Protein AF-A0A955BN21-F1 (afdb_monomer)

pLDDT: mean 80.16, std 13.18, range [35.78, 93.56]

Solvent-accessible surface area (backbone atoms only — not comparable to full-atom values): 10073 Å² total; per-residue (Å²): 137,78,74,68,71,76,64,75,80,56,80,83,72,61,61,68,62,52,53,51,52,51,49,52,52,44,49,76,68,42,45,43,62,54,38,40,51,49,19,71,74,68,66,42,70,67,40,46,54,54,28,58,29,48,37,80,56,94,78,92,66,85,32,66,46,65,48,51,60,61,51,51,54,49,53,52,51,54,50,49,56,56,55,47,53,61,37,54,77,70,65,54,54,70,68,63,51,50,53,51,53,52,52,52,51,52,51,52,51,50,53,52,50,50,53,52,49,51,59,58,52,51,76,76,46,72,58,70,62,54,49,60,67,73,61,78,76,81,84,76,87,64,58,66,66,57,52,52,51,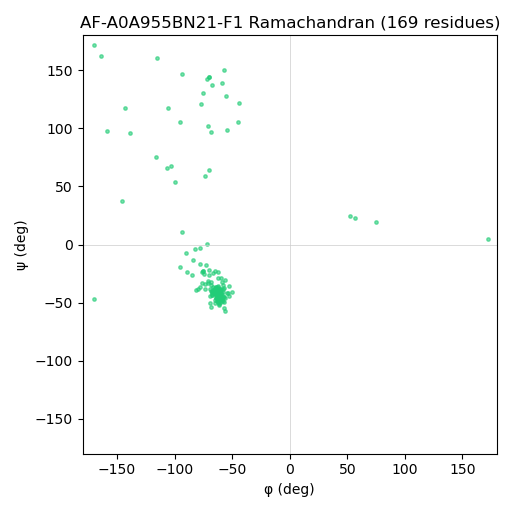49,52,43,49,48,55,50,49,50,50,49,49,36,55,75,67,54,66,77,70,89,120

Radius of gyration: 21.93 Å; Cα contacts (8 Å, |Δi|>4): 60; chains: 1; bounding box: 46×43×57 Å

Sequence (171 aa):
MDDRFYRLNRAERLVSLDALRGFDMFLIAGAENMVRLSAEYTNWAVLKHVEAELHHAEWDGFTFFDLIFPLFMFLAGVSFAFSLNKRLERGDSLTALHGHVVQRGLLLVLLGMISVFIYIAQQFIAFRDITHLLLHDEQMKLHPLFIELMMFAMKWLLLYYLYCKKIFFRV

Secondary structure (DSSP, 8-state):
--TTGGGTT-----HHHHHHHHHHHHIIIIIHHHHHHHHHHH--HHHHHHHHHHSPPSSS---GGGGHHHHHHHHHHHHHHHHHHHHHTTT--HHHHHHHHHHHHHHHHHHHHHHHHHHHHHTTS-HHHHHHHH--S------HHHHHHHHHHHHHHHHHHHHHTT-S---

Structure (mmCIF, N/CA/C/O backbone):
data_AF-A0A955BN21-F1
#
_entry.id   AF-A0A955BN21-F1
#
loop_
_atom_site.group_PDB
_atom_site.id
_atom_site.type_symbol
_atom_site.label_atom_id
_atom_site.label_alt_id
_atom_site.label_comp_id
_atom_site.label_asym_id
_atom_site.label_entity_id
_atom_site.label_seq_id
_atom_site.pdbx_PDB_ins_code
_atom_site.Cartn_x
_atom_site.Cartn_y
_atom_site.Cartn_z
_atom_site.occupancy
_atom_site.B_iso_or_equiv
_atom_site.auth_seq_id
_atom_site.auth_comp_id
_atom_site.auth_asym_id
_atom_site.auth_atom_id
_atom_site.pdbx_PDB_model_num
ATOM 1 N N . MET A 1 1 ? 16.656 -8.004 37.437 1.00 44.06 1 MET A N 1
ATOM 2 C CA . MET A 1 1 ? 16.048 -7.072 36.464 1.00 44.06 1 MET A CA 1
ATOM 3 C C . MET A 1 1 ? 14.836 -7.782 35.890 1.00 44.06 1 MET A C 1
ATOM 5 O O . MET A 1 1 ? 15.000 -8.877 35.380 1.00 44.06 1 MET A O 1
ATOM 9 N N . ASP A 1 2 ? 13.635 -7.268 36.163 1.00 42.06 2 ASP A N 1
ATOM 10 C CA . ASP A 1 2 ? 12.354 -7.967 35.972 1.00 42.06 2 ASP A CA 1
ATOM 11 C C . ASP A 1 2 ? 11.731 -7.613 34.608 1.00 42.06 2 ASP A C 1
ATOM 13 O O . ASP A 1 2 ? 11.188 -6.524 34.419 1.00 42.06 2 ASP A O 1
ATOM 17 N N . ASP A 1 3 ? 11.800 -8.553 33.661 1.00 53.22 3 ASP A N 1
ATOM 18 C CA . ASP A 1 3 ? 11.264 -8.443 32.294 1.00 53.22 3 ASP A CA 1
ATOM 19 C C . ASP A 1 3 ? 9.725 -8.489 32.224 1.00 53.22 3 ASP A C 1
ATOM 21 O O . ASP A 1 3 ? 9.131 -8.423 31.141 1.00 53.22 3 ASP A O 1
ATOM 25 N N . ARG A 1 4 ? 9.030 -8.618 33.362 1.00 47.62 4 ARG A N 1
ATOM 26 C CA . ARG A 1 4 ? 7.559 -8.666 33.396 1.00 47.62 4 ARG A CA 1
ATOM 27 C C . ARG A 1 4 ? 6.914 -7.298 33.187 1.00 47.62 4 ARG A C 1
ATOM 29 O O . ARG A 1 4 ? 5.796 -7.242 32.681 1.00 47.62 4 ARG A O 1
ATOM 36 N N . PHE A 1 5 ? 7.623 -6.201 33.459 1.00 44.84 5 PHE A N 1
ATOM 37 C CA . PHE A 1 5 ? 7.088 -4.848 33.254 1.00 44.84 5 PHE A CA 1
ATOM 38 C C . PHE A 1 5 ? 7.020 -4.421 31.777 1.00 44.84 5 PHE A C 1
ATOM 40 O O . PHE A 1 5 ? 6.148 -3.633 31.416 1.00 44.84 5 PHE A O 1
ATOM 47 N N . TYR A 1 6 ? 7.847 -4.988 30.888 1.00 48.12 6 TYR A N 1
ATOM 48 C CA . TYR A 1 6 ? 7.768 -4.700 29.445 1.00 48.12 6 TYR A CA 1
ATOM 49 C C . TYR A 1 6 ? 6.626 -5.439 28.729 1.00 48.12 6 TYR A C 1
ATOM 51 O O . TYR A 1 6 ? 6.229 -5.038 27.633 1.00 48.12 6 TYR A O 1
ATOM 59 N N . ARG A 1 7 ? 6.061 -6.491 29.340 1.00 44.69 7 ARG A N 1
ATOM 60 C CA . ARG A 1 7 ? 4.964 -7.281 28.755 1.00 44.69 7 ARG A CA 1
ATOM 61 C C . ARG A 1 7 ? 3.568 -6.690 28.979 1.00 44.69 7 ARG A C 1
ATOM 63 O O . ARG A 1 7 ? 2.640 -7.089 28.287 1.00 44.69 7 ARG A O 1
ATOM 70 N N . LEU A 1 8 ? 3.404 -5.717 29.877 1.00 44.06 8 LEU A N 1
ATOM 71 C CA . LEU A 1 8 ? 2.079 -5.247 30.310 1.00 44.06 8 LEU A CA 1
ATOM 72 C C . LEU A 1 8 ? 1.509 -4.043 29.538 1.00 44.06 8 LEU A C 1
ATOM 74 O O . LEU A 1 8 ? 0.493 -3.496 29.949 1.00 44.06 8 LEU A O 1
ATOM 78 N N . ASN A 1 9 ? 2.100 -3.615 28.414 1.00 47.69 9 ASN A N 1
ATOM 79 C CA . ASN A 1 9 ? 1.560 -2.462 27.671 1.00 47.69 9 ASN A CA 1
ATOM 80 C C . ASN A 1 9 ? 1.706 -2.523 26.143 1.00 47.69 9 ASN A C 1
ATOM 82 O O . ASN A 1 9 ? 1.915 -1.520 25.460 1.00 47.69 9 ASN A O 1
ATOM 86 N N . ARG A 1 10 ? 1.556 -3.717 25.572 1.00 49.78 10 ARG A N 1
ATOM 87 C CA . ARG A 1 10 ? 1.331 -3.881 24.137 1.00 49.78 10 ARG A CA 1
ATOM 88 C C . ARG A 1 10 ? 0.287 -4.964 23.985 1.00 49.78 10 ARG A C 1
ATOM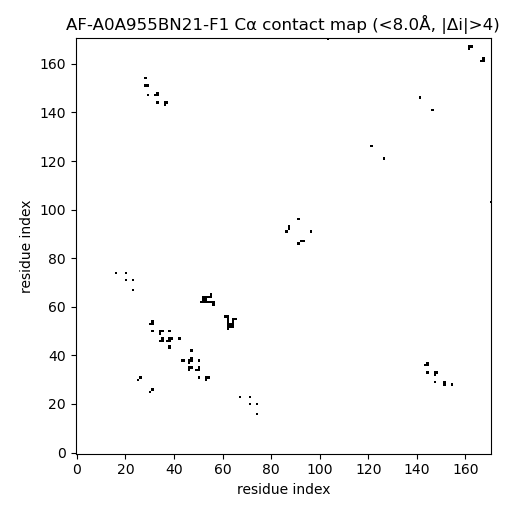 90 O O . ARG A 1 10 ? 0.622 -6.136 24.023 1.00 49.78 10 ARG A O 1
ATOM 97 N N . ALA A 1 11 ? -0.976 -4.576 23.845 1.00 57.00 11 ALA A N 1
ATOM 98 C CA . ALA A 1 11 ? -1.951 -5.489 23.266 1.00 57.00 11 ALA A CA 1
ATOM 99 C C . ALA A 1 11 ? -1.306 -6.142 22.042 1.00 57.00 11 ALA A C 1
ATOM 101 O O . ALA A 1 11 ? -0.801 -5.398 21.196 1.00 57.00 11 ALA A O 1
ATOM 102 N N . GLU A 1 12 ? -1.229 -7.470 22.038 1.00 66.25 12 GLU A N 1
ATOM 103 C CA . GLU A 1 12 ? -0.428 -8.250 21.098 1.00 66.25 12 GLU A CA 1
ATOM 104 C C . GLU A 1 12 ? -0.623 -7.724 19.678 1.00 66.25 12 GLU A C 1
ATOM 106 O O . GLU A 1 12 ? -1.684 -7.835 19.065 1.00 66.25 12 GLU A O 1
ATOM 111 N N . ARG A 1 13 ? 0.398 -7.017 19.194 1.00 68.25 13 ARG A N 1
ATOM 112 C CA . ARG A 1 13 ? 0.407 -6.454 17.854 1.00 68.25 13 ARG A CA 1
ATOM 113 C C . ARG A 1 13 ? 0.697 -7.622 16.921 1.00 68.25 13 ARG A C 1
ATOM 115 O O . ARG A 1 13 ? 1.726 -8.272 17.080 1.00 68.25 13 ARG A O 1
ATOM 122 N N . LEU A 1 14 ? -0.210 -7.897 15.987 1.00 79.50 14 LEU A N 1
ATOM 123 C CA . LEU A 1 14 ? -0.085 -9.015 15.054 1.00 79.50 14 LEU A CA 1
ATOM 124 C C . LEU A 1 14 ? 1.067 -8.750 14.077 1.00 79.50 14 LEU A C 1
ATOM 126 O O . LEU A 1 14 ? 0.909 -8.053 13.079 1.00 79.50 14 LEU A O 1
ATOM 130 N N . VAL A 1 15 ? 2.241 -9.302 14.384 1.00 83.06 15 VAL A N 1
ATOM 131 C CA . VAL A 1 15 ? 3.469 -9.087 13.601 1.00 83.06 15 VAL A CA 1
ATOM 132 C C . VAL A 1 15 ? 3.318 -9.604 12.168 1.00 83.06 15 VAL A C 1
ATOM 134 O O . VAL A 1 15 ? 3.791 -8.957 11.240 1.00 83.06 15 VAL A O 1
ATOM 137 N N . SER A 1 16 ? 2.609 -10.719 11.972 1.00 86.44 16 SER A N 1
ATOM 138 C CA . SER A 1 16 ? 2.320 -11.279 10.645 1.00 86.44 16 SER A CA 1
ATOM 139 C C . SER A 1 16 ? 1.513 -10.321 9.766 1.00 86.44 16 SER A C 1
ATOM 141 O O . SER A 1 16 ? 1.826 -10.144 8.593 1.00 86.44 16 SER A O 1
ATOM 143 N N . LEU A 1 17 ? 0.513 -9.658 10.348 1.00 86.81 17 LEU A N 1
ATOM 144 C CA . LEU A 1 17 ? -0.337 -8.687 9.663 1.00 86.81 17 LEU A CA 1
ATOM 145 C C . LEU A 1 17 ? 0.454 -7.447 9.230 1.00 86.81 17 LEU A C 1
ATOM 147 O O . LEU A 1 17 ? 0.245 -6.920 8.140 1.00 86.81 17 LEU A O 1
ATOM 151 N N . ASP A 1 18 ? 1.381 -6.989 10.067 1.00 86.06 18 ASP A N 1
ATOM 152 C CA . ASP A 1 18 ? 2.240 -5.858 9.726 1.00 86.06 18 ASP A CA 1
ATOM 153 C C . ASP A 1 18 ? 3.309 -6.218 8.693 1.00 86.06 18 ASP A C 1
ATOM 155 O O . ASP A 1 18 ? 3.589 -5.408 7.810 1.00 86.06 18 ASP A O 1
ATOM 159 N N . ALA A 1 19 ? 3.882 -7.423 8.774 1.00 88.69 19 ALA A N 1
ATOM 160 C CA . ALA A 1 19 ? 4.828 -7.920 7.781 1.00 88.69 19 ALA A CA 1
ATOM 161 C C . ALA A 1 19 ? 4.176 -8.008 6.395 1.00 88.69 19 ALA A C 1
ATOM 163 O O . ALA A 1 19 ? 4.764 -7.554 5.416 1.00 88.69 19 ALA A O 1
ATOM 164 N N . LEU A 1 20 ? 2.939 -8.511 6.326 1.00 90.06 20 LEU A N 1
ATOM 165 C CA . LEU A 1 20 ? 2.211 -8.640 5.067 1.00 90.06 20 LEU A CA 1
ATOM 166 C C . LEU A 1 20 ? 1.842 -7.275 4.463 1.00 90.06 20 LEU A C 1
ATOM 168 O O . LEU A 1 20 ? 2.043 -7.053 3.279 1.00 90.06 20 LEU A O 1
ATOM 172 N N . ARG A 1 21 ? 1.429 -6.303 5.283 1.00 88.06 21 ARG A N 1
ATOM 173 C CA . ARG A 1 21 ? 1.228 -4.915 4.819 1.00 88.06 21 ARG A CA 1
ATOM 174 C C . ARG A 1 21 ? 2.508 -4.261 4.311 1.00 88.06 21 ARG A C 1
ATOM 176 O O . ARG A 1 21 ? 2.473 -3.493 3.355 1.00 88.06 21 ARG A O 1
ATOM 183 N N . GLY A 1 22 ? 3.627 -4.513 4.989 1.00 88.00 22 GLY A N 1
ATOM 184 C CA . GLY A 1 22 ? 4.936 -4.027 4.561 1.00 88.00 22 GLY A CA 1
ATOM 185 C C . GLY A 1 22 ? 5.352 -4.630 3.221 1.00 88.00 22 GLY A C 1
ATOM 186 O O . GLY A 1 22 ? 5.919 -3.928 2.388 1.00 88.00 22 GLY A O 1
ATOM 187 N N . PHE A 1 23 ? 5.017 -5.901 3.001 1.00 90.94 23 PHE A N 1
ATOM 188 C CA . PHE A 1 23 ? 5.200 -6.574 1.723 1.00 90.94 23 PHE A CA 1
ATOM 189 C C . PHE A 1 23 ? 4.342 -5.943 0.615 1.00 90.94 23 PHE A C 1
ATOM 191 O O . PHE A 1 23 ? 4.890 -5.590 -0.425 1.00 90.94 23 PHE A O 1
ATOM 198 N N . ASP A 1 24 ? 3.057 -5.668 0.860 1.00 89.69 24 ASP A N 1
ATOM 199 C CA . ASP A 1 24 ? 2.195 -4.969 -0.110 1.00 89.69 24 ASP A CA 1
ATOM 200 C C . ASP A 1 24 ? 2.738 -3.575 -0.456 1.00 89.69 24 ASP A C 1
ATOM 202 O O . ASP A 1 24 ? 2.827 -3.193 -1.623 1.00 89.69 24 ASP A O 1
ATOM 206 N N . MET A 1 25 ? 3.168 -2.813 0.558 1.00 88.50 25 MET A N 1
ATOM 207 C CA . MET A 1 25 ? 3.798 -1.508 0.345 1.00 88.50 25 MET A CA 1
ATOM 208 C C . MET A 1 25 ? 5.081 -1.614 -0.481 1.00 88.50 25 MET A C 1
ATOM 210 O O . MET A 1 25 ? 5.329 -0.748 -1.314 1.00 88.50 25 MET A O 1
ATOM 214 N N . PHE A 1 26 ? 5.893 -2.652 -0.272 1.00 90.25 26 PHE A N 1
ATOM 215 C CA . PHE A 1 26 ? 7.085 -2.904 -1.079 1.00 90.25 26 PHE A CA 1
ATOM 216 C C . PHE A 1 26 ? 6.732 -3.170 -2.547 1.00 90.25 26 PHE A C 1
ATOM 218 O O . PHE A 1 26 ? 7.328 -2.545 -3.430 1.00 90.25 26 PHE A O 1
ATOM 225 N N . LEU A 1 27 ? 5.747 -4.041 -2.794 1.00 89.25 27 LEU A N 1
ATOM 226 C CA . LEU A 1 27 ? 5.305 -4.388 -4.143 1.00 89.25 27 LEU A CA 1
ATOM 227 C C . LEU A 1 27 ? 4.861 -3.146 -4.926 1.00 89.25 27 LEU A C 1
ATOM 229 O O . LEU A 1 27 ? 5.369 -2.897 -6.017 1.00 89.25 27 LEU A O 1
ATOM 233 N N . ILE A 1 28 ? 4.010 -2.314 -4.317 1.00 87.19 28 ILE A N 1
ATOM 234 C CA . ILE A 1 28 ? 3.458 -1.104 -4.949 1.00 87.19 28 ILE A CA 1
ATOM 235 C C . ILE A 1 28 ? 4.503 0.022 -5.063 1.00 87.19 28 ILE A C 1
ATOM 237 O O . ILE A 1 28 ? 4.477 0.812 -6.005 1.00 87.19 28 ILE A O 1
ATOM 241 N N . ALA A 1 29 ? 5.426 0.156 -4.103 1.00 86.94 29 ALA A N 1
ATOM 242 C CA . ALA A 1 29 ? 6.339 1.303 -4.064 1.00 86.94 29 ALA A CA 1
ATOM 243 C C . ALA A 1 29 ? 7.475 1.248 -5.100 1.00 86.94 29 ALA A C 1
ATOM 245 O O . ALA A 1 29 ? 8.035 2.310 -5.418 1.00 86.94 29 ALA A O 1
ATOM 246 N N . GLY A 1 30 ? 7.836 0.057 -5.592 1.00 84.50 30 GLY A N 1
ATOM 247 C CA . GLY A 1 30 ? 8.899 -0.071 -6.593 1.00 84.50 30 GLY A CA 1
ATOM 248 C C . GLY A 1 30 ? 9.369 -1.478 -6.969 1.00 84.50 30 GLY A C 1
ATOM 249 O O . GLY A 1 30 ? 10.326 -1.571 -7.736 1.00 84.50 30 GLY A O 1
ATOM 250 N N . ALA A 1 31 ? 8.756 -2.561 -6.472 1.00 87.56 31 ALA A N 1
ATOM 251 C CA . ALA A 1 31 ? 9.208 -3.914 -6.814 1.00 87.56 31 ALA A CA 1
ATOM 252 C C . ALA A 1 31 ? 9.117 -4.206 -8.323 1.00 87.56 31 ALA A C 1
ATOM 254 O O . ALA A 1 31 ? 10.052 -4.772 -8.883 1.00 87.56 31 ALA A O 1
ATOM 255 N N . GLU A 1 32 ? 8.042 -3.761 -8.980 1.00 88.25 32 GLU A N 1
ATOM 256 C CA . GLU A 1 32 ? 7.848 -3.890 -10.431 1.00 88.25 32 GLU A CA 1
ATOM 257 C C . GLU A 1 32 ? 9.015 -3.264 -11.214 1.00 88.25 32 GLU A C 1
ATOM 259 O O . GLU A 1 32 ? 9.719 -3.961 -11.944 1.00 88.25 32 GLU A O 1
ATOM 264 N N . ASN A 1 33 ? 9.300 -1.976 -10.990 1.00 86.50 33 ASN A N 1
ATOM 265 C CA . ASN A 1 33 ? 10.388 -1.263 -11.670 1.00 86.50 33 ASN A CA 1
ATOM 266 C C . ASN A 1 33 ? 11.761 -1.902 -11.419 1.00 86.50 33 ASN A C 1
ATOM 268 O O . ASN A 1 33 ? 12.576 -2.009 -12.337 1.00 86.50 33 ASN A O 1
ATOM 272 N N . MET A 1 34 ? 12.030 -2.337 -10.183 1.00 87.94 34 MET A N 1
ATOM 273 C CA . MET A 1 34 ? 13.291 -2.998 -9.840 1.00 87.94 34 MET A CA 1
ATOM 274 C C . MET A 1 34 ? 13.465 -4.313 -10.600 1.00 87.94 34 MET A C 1
ATOM 276 O O . MET A 1 34 ? 14.553 -4.575 -11.122 1.00 87.94 34 MET A O 1
ATOM 280 N N . VAL A 1 35 ? 12.416 -5.136 -10.674 1.00 89.12 35 VAL A N 1
ATOM 281 C CA . VAL A 1 35 ? 12.455 -6.413 -11.396 1.00 89.12 35 VAL A CA 1
ATOM 282 C C . VAL A 1 35 ? 12.549 -6.182 -12.898 1.00 89.12 35 VAL A C 1
ATOM 284 O O . VAL A 1 35 ? 13.406 -6.796 -13.531 1.00 89.12 35 VAL A O 1
ATOM 287 N N . ARG A 1 36 ? 11.765 -5.253 -13.453 1.00 88.50 36 ARG A N 1
ATOM 288 C CA . ARG A 1 36 ? 11.785 -4.917 -14.880 1.00 88.50 36 ARG A CA 1
ATOM 289 C C . ARG A 1 36 ? 13.164 -4.491 -15.355 1.00 88.50 36 ARG A C 1
ATOM 291 O O . ARG A 1 36 ? 13.730 -5.116 -16.247 1.00 88.50 36 ARG A O 1
ATOM 298 N N . LEU A 1 37 ? 13.757 -3.496 -14.699 1.00 87.56 37 LEU A N 1
ATOM 299 C CA . LEU A 1 37 ? 15.104 -3.055 -15.050 1.00 87.56 37 LEU A CA 1
ATOM 300 C C . LEU A 1 37 ? 16.120 -4.195 -14.874 1.00 87.56 37 LEU A C 1
ATOM 302 O O . LEU A 1 37 ? 16.985 -4.395 -15.721 1.00 87.56 37 LEU A O 1
ATOM 306 N N . SER A 1 38 ? 16.004 -5.005 -13.818 1.00 86.81 38 SER A N 1
ATOM 307 C CA . SER A 1 38 ? 16.909 -6.146 -13.613 1.00 86.81 38 SER A CA 1
ATOM 308 C C . SER A 1 38 ? 16.785 -7.195 -14.726 1.00 86.81 38 SER A C 1
ATOM 310 O O . SER A 1 38 ? 17.801 -7.742 -15.164 1.00 86.81 38 SER A O 1
ATOM 312 N N . ALA A 1 39 ? 15.569 -7.462 -15.210 1.00 87.94 39 ALA A N 1
ATOM 313 C CA . ALA A 1 39 ? 15.296 -8.370 -16.321 1.00 87.94 39 ALA A CA 1
ATOM 314 C C . ALA A 1 39 ? 15.858 -7.837 -17.650 1.00 87.94 39 ALA A C 1
ATOM 316 O O . ALA A 1 39 ? 16.460 -8.607 -18.403 1.00 87.94 39 ALA A O 1
ATOM 317 N N . GLU A 1 40 ? 15.729 -6.529 -17.900 1.00 86.75 40 GLU A N 1
ATOM 318 C CA . GLU A 1 40 ? 16.290 -5.844 -19.072 1.00 86.75 40 GLU A CA 1
ATOM 319 C C . GLU A 1 40 ? 17.829 -5.961 -19.120 1.00 86.75 40 GLU A C 1
ATOM 321 O O . GLU A 1 40 ? 18.388 -6.278 -20.170 1.00 86.75 40 GLU A O 1
ATOM 326 N N . TYR A 1 41 ? 18.524 -5.779 -17.987 1.00 86.12 41 TYR A N 1
ATOM 327 C CA . TYR A 1 41 ? 19.996 -5.809 -17.940 1.00 86.12 41 TYR A CA 1
ATOM 328 C C . TYR A 1 41 ? 20.611 -7.213 -17.917 1.00 86.12 41 TYR A C 1
ATOM 330 O O . TYR A 1 41 ? 21.666 -7.436 -18.510 1.00 86.12 41 TYR A O 1
ATOM 338 N N . THR A 1 42 ? 19.998 -8.162 -17.207 1.00 88.31 42 THR A N 1
ATOM 339 C CA . THR A 1 42 ? 20.556 -9.522 -17.049 1.00 88.31 42 THR A CA 1
ATOM 340 C C . THR A 1 42 ? 20.115 -10.478 -18.151 1.00 88.31 42 THR A C 1
ATOM 342 O O . THR A 1 42 ? 20.790 -11.475 -18.408 1.00 88.31 42 THR A O 1
ATOM 345 N N . ASN A 1 43 ? 18.980 -10.191 -18.798 1.00 85.81 43 ASN A N 1
ATOM 346 C CA . ASN A 1 43 ? 18.346 -11.034 -19.807 1.00 85.81 43 ASN A CA 1
ATOM 347 C C . ASN A 1 43 ? 18.027 -12.467 -19.317 1.00 85.81 43 ASN A C 1
ATOM 349 O O . ASN A 1 43 ? 17.904 -13.395 -20.118 1.00 85.81 43 ASN A O 1
ATOM 353 N N . TRP A 1 44 ? 17.894 -12.671 -18.001 1.00 91.12 44 TRP A N 1
ATOM 354 C CA . TRP A 1 44 ? 17.587 -13.979 -17.418 1.00 91.12 44 TRP A CA 1
ATOM 355 C C . TRP A 1 44 ? 16.117 -14.349 -17.618 1.00 91.12 44 TRP A C 1
ATOM 357 O O . TRP A 1 44 ? 15.222 -13.583 -17.267 1.00 91.12 44 TRP A O 1
ATOM 367 N N . ALA A 1 45 ? 15.863 -15.567 -18.108 1.00 89.12 45 ALA A N 1
ATOM 368 C CA . ALA A 1 45 ? 14.508 -16.063 -18.367 1.00 89.12 45 ALA A CA 1
ATOM 369 C C . ALA A 1 45 ? 13.609 -16.023 -17.119 1.00 89.12 45 ALA A C 1
ATOM 371 O O . ALA A 1 45 ? 12.440 -15.665 -17.211 1.00 89.12 45 ALA A O 1
ATOM 372 N N . VAL A 1 46 ? 14.174 -16.323 -15.945 1.00 89.62 46 VAL A N 1
ATOM 373 C CA . VAL A 1 46 ? 13.447 -16.268 -14.669 1.00 89.62 46 VAL A CA 1
ATOM 374 C C . VAL A 1 46 ? 12.987 -14.844 -14.354 1.00 89.62 46 VAL A C 1
ATOM 376 O O . VAL A 1 46 ? 11.832 -14.647 -14.002 1.00 89.62 46 VAL A O 1
ATOM 379 N N . LEU A 1 47 ? 13.856 -13.841 -14.517 1.00 88.31 47 LEU A N 1
ATOM 380 C CA . LEU A 1 47 ? 13.510 -12.451 -14.205 1.00 88.31 47 LEU A CA 1
ATOM 381 C C . LEU A 1 47 ? 12.465 -11.884 -15.165 1.00 88.31 47 LEU A C 1
ATOM 383 O O . LEU A 1 47 ? 11.596 -11.147 -14.723 1.00 88.31 47 LEU A O 1
ATOM 387 N N . LYS A 1 48 ? 12.498 -12.283 -16.440 1.00 87.38 48 LYS A N 1
ATOM 388 C CA . LYS A 1 48 ? 11.447 -11.929 -17.405 1.00 87.38 48 LYS A CA 1
ATOM 389 C C . LYS A 1 48 ? 10.094 -12.545 -17.058 1.00 87.38 48 LYS A C 1
ATOM 391 O O . LYS A 1 48 ? 9.067 -11.909 -17.235 1.00 87.38 48 LYS A O 1
ATOM 396 N N . HIS A 1 49 ? 10.082 -13.778 -16.551 1.00 87.75 49 HIS A N 1
ATOM 397 C CA . HIS A 1 49 ? 8.836 -14.393 -16.102 1.00 87.75 49 HIS A CA 1
ATOM 398 C C . HIS A 1 49 ? 8.275 -13.684 -14.862 1.00 87.75 49 HIS A C 1
ATOM 400 O O . HIS A 1 49 ? 7.090 -13.385 -14.817 1.00 87.75 49 HIS A O 1
ATOM 406 N N . VAL A 1 50 ? 9.129 -13.353 -13.888 1.00 88.31 50 VAL A N 1
ATOM 407 C CA . VAL A 1 50 ? 8.710 -12.608 -12.688 1.00 88.31 50 VAL A CA 1
ATOM 408 C C . VAL A 1 50 ? 8.252 -11.188 -13.036 1.00 88.31 50 VAL A C 1
ATOM 410 O O . VAL A 1 50 ? 7.292 -10.705 -12.449 1.00 88.31 50 VAL A O 1
ATOM 413 N N . GLU A 1 51 ? 8.907 -10.521 -13.986 1.00 89.31 51 GLU A N 1
ATOM 414 C CA . GLU A 1 51 ? 8.462 -9.222 -14.497 1.00 89.31 51 GLU A CA 1
ATOM 415 C C . GLU A 1 51 ? 7.054 -9.304 -15.096 1.00 89.31 51 GLU A C 1
ATOM 417 O O . GLU A 1 51 ? 6.202 -8.499 -14.730 1.00 89.31 51 GLU A O 1
ATOM 422 N N . ALA A 1 52 ? 6.788 -10.297 -15.950 1.00 86.00 52 ALA A N 1
ATOM 423 C CA . ALA A 1 52 ? 5.473 -10.476 -16.563 1.00 86.00 52 ALA A CA 1
ATOM 424 C C . ALA A 1 52 ? 4.350 -10.645 -15.521 1.00 86.00 52 ALA A C 1
ATOM 426 O O . ALA A 1 52 ? 3.247 -10.148 -15.720 1.00 86.00 52 ALA A O 1
ATOM 427 N N . GLU A 1 53 ? 4.641 -11.293 -14.392 1.00 87.75 53 GLU A N 1
ATOM 428 C CA . GLU A 1 53 ? 3.699 -11.460 -13.277 1.00 87.75 53 GLU A CA 1
ATOM 429 C C . GLU A 1 53 ? 3.519 -10.190 -12.425 1.00 87.75 53 GLU A C 1
ATOM 431 O O . GLU A 1 53 ? 2.499 -10.029 -11.751 1.00 87.75 53 GLU A O 1
ATOM 436 N N . LEU A 1 54 ? 4.506 -9.288 -12.426 1.00 85.50 54 LEU A N 1
ATOM 437 C CA . LEU A 1 54 ? 4.464 -8.013 -11.704 1.00 85.50 54 LEU A CA 1
ATOM 438 C C . LEU A 1 54 ? 3.879 -6.864 -12.535 1.00 85.50 54 LEU A C 1
ATOM 440 O O . LEU A 1 54 ? 3.650 -5.790 -11.988 1.00 85.50 54 LEU A O 1
ATOM 444 N N . HIS A 1 55 ? 3.621 -7.080 -13.823 1.00 79.50 55 HIS A N 1
ATOM 445 C CA . HIS A 1 55 ? 2.941 -6.118 -14.680 1.00 79.50 55 HIS A CA 1
ATOM 446 C C . HIS A 1 55 ? 1.430 -6.398 -14.705 1.00 79.50 55 HIS A C 1
ATOM 448 O O . HIS A 1 55 ? 0.992 -7.547 -14.610 1.00 79.50 55 HIS A O 1
ATOM 454 N N . HIS A 1 56 ? 0.605 -5.354 -14.823 1.00 71.00 56 HIS A N 1
ATOM 455 C CA . HIS A 1 56 ? -0.850 -5.541 -14.903 1.00 71.00 56 HIS A CA 1
ATOM 456 C C . HIS A 1 56 ? -1.235 -6.142 -16.259 1.00 71.00 56 HIS A C 1
ATOM 458 O O . HIS A 1 56 ? -0.674 -5.762 -17.294 1.00 71.00 56 HIS A O 1
ATOM 464 N N . ALA A 1 57 ? -2.221 -7.042 -16.255 1.00 73.81 57 ALA A N 1
ATOM 465 C CA . ALA A 1 57 ? -2.873 -7.491 -17.480 1.00 73.81 57 ALA A CA 1
ATOM 466 C C . ALA A 1 57 ? -3.738 -6.365 -18.075 1.00 73.81 57 ALA A C 1
ATOM 468 O O . ALA A 1 57 ? -4.367 -5.599 -17.349 1.00 73.81 57 ALA A O 1
ATOM 469 N N . GLU A 1 58 ? -3.796 -6.267 -19.407 1.00 69.38 58 GLU A N 1
ATOM 470 C CA . GLU A 1 58 ? -4.497 -5.162 -20.078 1.00 69.38 58 GLU A CA 1
ATOM 471 C C . GLU A 1 58 ? -6.032 -5.238 -19.958 1.00 69.38 58 GLU A C 1
ATOM 473 O O . GLU A 1 58 ? -6.671 -4.188 -19.901 1.00 69.38 58 GLU A O 1
ATOM 478 N N . TRP A 1 59 ? -6.636 -6.440 -19.916 1.00 66.94 59 TRP A N 1
ATOM 479 C CA . TRP A 1 59 ? -8.094 -6.596 -19.736 1.00 66.94 59 TRP A CA 1
ATOM 480 C C . TRP A 1 59 ? -8.575 -8.039 -19.473 1.00 66.94 59 TRP A C 1
ATOM 482 O O . TRP A 1 59 ? -9.387 -8.257 -18.579 1.00 66.94 59 TRP A O 1
ATOM 492 N N . ASP A 1 60 ? -8.105 -9.020 -20.256 1.00 70.56 60 ASP A N 1
ATOM 493 C CA . ASP A 1 60 ? -8.536 -10.432 -20.186 1.00 70.56 60 ASP A CA 1
ATOM 494 C C . ASP A 1 60 ? -7.345 -11.312 -19.780 1.00 70.56 60 ASP A C 1
ATOM 496 O O . ASP A 1 60 ? -6.665 -11.932 -20.600 1.00 70.56 60 ASP A O 1
ATOM 500 N N . GLY A 1 61 ? -7.009 -11.247 -18.495 1.00 77.62 61 GLY A N 1
ATOM 501 C CA . GLY A 1 61 ? -5.839 -11.898 -17.924 1.00 77.62 61 GLY A CA 1
ATOM 502 C C . GLY A 1 61 ? -5.856 -11.847 -16.402 1.00 77.62 61 GLY A C 1
ATOM 503 O O . GLY A 1 61 ? 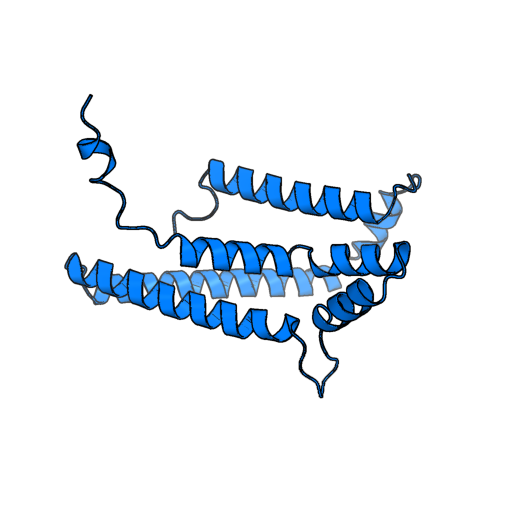-6.707 -11.201 -15.795 1.00 77.62 61 GLY A O 1
ATOM 504 N N . PHE A 1 62 ? -4.924 -12.570 -15.796 1.00 83.00 62 PHE A N 1
ATOM 505 C CA . PHE A 1 62 ? -4.720 -12.581 -14.355 1.00 83.00 62 PHE A CA 1
ATOM 506 C C . PHE A 1 62 ? -3.224 -12.683 -14.097 1.00 83.00 62 PHE A C 1
ATOM 508 O O . PHE A 1 62 ? -2.609 -13.673 -14.500 1.00 83.00 62 PHE A O 1
ATOM 515 N N . THR A 1 63 ? -2.651 -11.671 -13.453 1.00 88.25 63 THR A N 1
ATOM 516 C CA . THR A 1 63 ? -1.248 -11.682 -13.030 1.00 88.25 63 THR A CA 1
ATOM 517 C C . THR A 1 63 ? -1.148 -11.662 -11.515 1.00 88.25 63 THR A C 1
ATOM 519 O O . THR A 1 63 ? -2.088 -11.301 -10.800 1.00 88.25 63 THR A O 1
ATOM 522 N N . PHE A 1 64 ? 0.008 -12.061 -10.987 1.00 87.88 64 PHE A N 1
ATOM 523 C CA . PHE A 1 64 ? 0.262 -11.976 -9.550 1.00 87.88 64 PHE A CA 1
ATOM 524 C C . PHE A 1 64 ? 0.004 -10.570 -8.980 1.00 87.88 64 PHE A C 1
ATOM 526 O O . PHE A 1 64 ? -0.487 -10.447 -7.856 1.00 87.88 64 PHE A O 1
ATOM 533 N N . PHE A 1 65 ? 0.294 -9.509 -9.739 1.00 88.06 65 PHE A N 1
ATOM 534 C CA . PHE A 1 65 ? 0.097 -8.134 -9.279 1.00 88.06 65 PHE A CA 1
ATOM 535 C C . PHE A 1 65 ? -1.376 -7.795 -8.983 1.00 88.06 65 PHE A C 1
ATOM 537 O O . PHE A 1 65 ? -1.656 -7.030 -8.055 1.00 88.06 65 PHE A O 1
ATOM 544 N N . ASP A 1 66 ? -2.328 -8.437 -9.668 1.00 89.00 66 ASP A N 1
ATOM 545 C CA . ASP A 1 66 ? -3.766 -8.238 -9.444 1.00 89.00 66 ASP A CA 1
ATOM 546 C C . ASP A 1 66 ? -4.216 -8.697 -8.043 1.00 89.00 66 ASP A C 1
ATOM 548 O O . ASP A 1 66 ? -5.216 -8.210 -7.510 1.00 89.00 66 ASP A O 1
ATOM 552 N N . LEU A 1 67 ? -3.460 -9.597 -7.396 1.00 90.19 67 LEU A N 1
ATOM 553 C CA . LEU A 1 67 ? -3.750 -10.096 -6.045 1.00 90.19 67 LEU A CA 1
ATOM 554 C C . LEU A 1 67 ? -3.482 -9.076 -4.936 1.00 90.19 67 LEU A C 1
ATOM 556 O O . LEU A 1 67 ? -4.008 -9.239 -3.830 1.00 90.19 67 LEU A O 1
ATOM 560 N N . ILE A 1 68 ? -2.716 -8.018 -5.210 1.00 90.00 68 ILE A N 1
ATOM 561 C CA . ILE A 1 68 ? -2.381 -6.99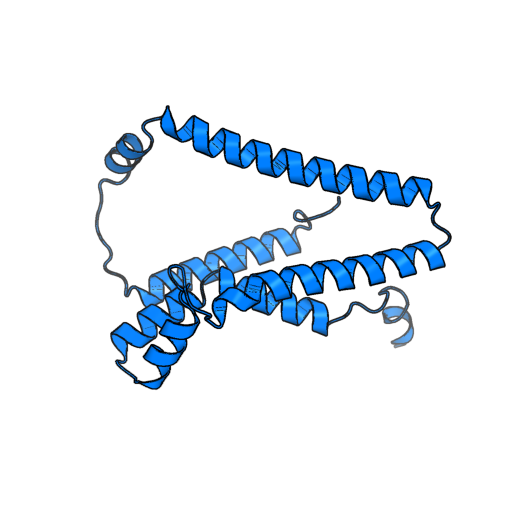5 -4.213 1.00 90.00 68 ILE A CA 1
ATOM 562 C C . ILE A 1 68 ? -3.652 -6.324 -3.682 1.00 90.00 68 ILE A C 1
ATOM 564 O O . ILE A 1 68 ? -3.796 -6.129 -2.475 1.00 90.00 68 ILE A O 1
ATOM 568 N N . PHE A 1 69 ? -4.611 -6.004 -4.555 1.00 89.19 69 PHE A N 1
ATOM 569 C CA . PHE A 1 69 ? -5.835 -5.325 -4.134 1.00 89.19 69 PHE A CA 1
ATOM 570 C C . PHE A 1 69 ? -6.762 -6.217 -3.278 1.00 89.19 69 PHE A C 1
ATOM 572 O O . PHE A 1 69 ? -7.131 -5.794 -2.175 1.00 89.19 69 PHE A O 1
ATOM 579 N N . PRO A 1 70 ? -7.108 -7.456 -3.689 1.00 91.62 70 PRO A N 1
ATOM 580 C CA . PRO A 1 70 ? -7.826 -8.403 -2.835 1.00 91.62 70 PRO A CA 1
ATOM 581 C C . PRO A 1 70 ? -7.132 -8.657 -1.492 1.00 91.62 70 PRO A C 1
ATOM 583 O O . PRO A 1 70 ? -7.799 -8.683 -0.454 1.00 91.62 70 PRO A O 1
ATOM 586 N N . LEU A 1 71 ? -5.802 -8.796 -1.493 1.00 91.56 71 LEU A N 1
ATOM 587 C CA . LEU A 1 71 ? -5.010 -8.985 -0.279 1.00 91.56 71 LEU A CA 1
ATOM 588 C C . LEU A 1 71 ? -5.126 -7.778 0.656 1.00 91.56 71 LEU A C 1
ATOM 590 O O . LEU A 1 71 ? -5.443 -7.935 1.836 1.00 91.56 71 LEU A O 1
ATOM 594 N N . PHE A 1 72 ? -4.966 -6.568 0.123 1.00 90.81 72 PHE A N 1
ATOM 595 C CA . PHE A 1 72 ? -5.104 -5.333 0.886 1.00 90.81 72 PHE A CA 1
ATOM 596 C C . PHE A 1 72 ? -6.495 -5.208 1.529 1.00 90.81 72 PHE A C 1
ATOM 598 O O . PHE A 1 72 ? -6.609 -4.911 2.724 1.00 90.81 72 PHE A O 1
ATOM 605 N N . MET A 1 73 ? -7.559 -5.492 0.769 1.00 90.88 73 MET A N 1
ATOM 606 C CA . MET A 1 73 ? -8.941 -5.470 1.267 1.00 90.88 73 MET A CA 1
ATOM 607 C C . MET A 1 73 ? -9.179 -6.518 2.359 1.00 90.88 73 MET A C 1
ATOM 609 O O . MET A 1 73 ? -9.807 -6.220 3.381 1.00 90.88 73 MET A O 1
ATOM 613 N N . PHE A 1 74 ? -8.627 -7.721 2.196 1.00 92.62 74 PHE A N 1
ATOM 614 C CA . PHE A 1 74 ? -8.675 -8.764 3.216 1.00 92.62 74 PHE A CA 1
ATOM 615 C C . PHE A 1 74 ? -7.977 -8.324 4.512 1.00 92.62 74 PHE A C 1
ATOM 617 O O . PHE A 1 74 ? -8.563 -8.399 5.597 1.00 92.62 74 PHE A O 1
ATOM 624 N N . LEU A 1 75 ? -6.756 -7.787 4.415 1.00 90.44 75 LEU A N 1
ATOM 625 C CA . LEU A 1 75 ? -5.996 -7.312 5.574 1.00 90.44 75 LEU A CA 1
ATOM 626 C C . LEU A 1 75 ? -6.698 -6.157 6.287 1.00 90.44 75 LEU A C 1
ATOM 628 O O . LEU A 1 75 ? -6.699 -6.105 7.523 1.00 90.44 75 LEU A O 1
ATOM 632 N N . ALA A 1 76 ? -7.309 -5.236 5.538 1.00 89.25 76 ALA A N 1
ATOM 633 C CA . ALA A 1 76 ? -8.119 -4.159 6.094 1.00 89.25 76 ALA A CA 1
ATOM 634 C C . ALA A 1 76 ? -9.311 -4.711 6.896 1.00 89.25 76 ALA A C 1
ATOM 636 O O . ALA A 1 76 ? -9.519 -4.295 8.040 1.00 89.25 76 ALA A O 1
ATOM 637 N N . GLY A 1 77 ? -10.026 -5.701 6.352 1.00 90.62 77 GLY A N 1
ATOM 638 C CA . GLY A 1 77 ? -11.148 -6.367 7.019 1.00 90.62 77 GLY A CA 1
ATOM 639 C C . GLY A 1 77 ? -10.748 -7.075 8.318 1.00 90.62 77 GLY A C 1
ATOM 640 O O . GLY A 1 77 ? -11.339 -6.822 9.370 1.00 90.62 77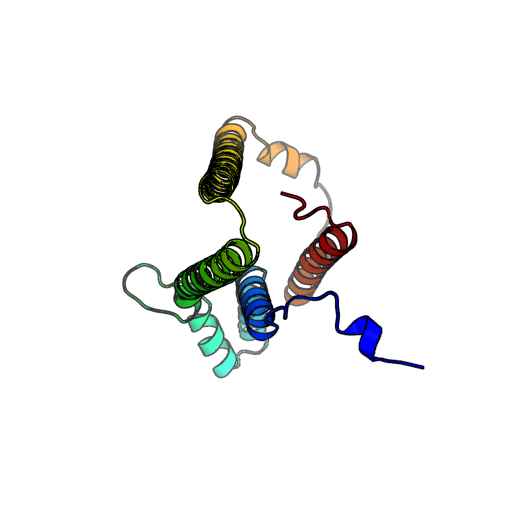 GLY A O 1
ATOM 641 N N . VAL A 1 78 ? -9.694 -7.897 8.283 1.00 89.94 78 VAL A N 1
ATOM 642 C CA . VAL A 1 78 ? -9.172 -8.597 9.475 1.00 89.94 78 VAL A CA 1
ATOM 643 C C . VAL A 1 78 ? -8.747 -7.602 10.556 1.00 89.94 78 VAL A C 1
ATOM 645 O O . VAL A 1 78 ? -9.045 -7.774 11.740 1.00 89.94 78 VAL A O 1
ATOM 648 N N . SER A 1 79 ? -8.096 -6.512 10.151 1.00 86.88 79 SER A N 1
ATOM 649 C CA . SER A 1 79 ? -7.652 -5.462 11.071 1.00 86.88 79 SER A CA 1
ATOM 650 C C . SER A 1 79 ? -8.808 -4.738 11.737 1.00 86.88 79 SER A C 1
ATOM 652 O O . SER A 1 79 ? -8.743 -4.440 12.931 1.00 86.88 79 SER A O 1
ATOM 654 N N . PHE A 1 80 ? -9.864 -4.457 10.971 1.00 86.38 80 PHE A N 1
ATOM 655 C CA . PHE A 1 80 ? -11.077 -3.857 11.496 1.00 86.38 80 PHE A CA 1
ATOM 656 C C . PHE A 1 80 ? -11.724 -4.774 12.537 1.00 86.38 80 PHE A C 1
ATOM 658 O O . PHE A 1 80 ? -11.934 -4.325 13.666 1.00 86.38 80 PHE A O 1
ATOM 665 N N . ALA A 1 81 ? -11.937 -6.054 12.209 1.00 87.75 81 ALA A N 1
ATOM 666 C CA . ALA A 1 81 ? -12.542 -7.034 13.111 1.00 87.75 81 ALA A CA 1
ATOM 667 C C . ALA A 1 81 ? -11.763 -7.172 14.433 1.00 87.75 81 ALA A C 1
ATOM 669 O O . ALA A 1 81 ? -12.352 -7.116 15.513 1.00 87.75 81 ALA A O 1
ATOM 670 N N . PHE A 1 82 ? -10.430 -7.264 14.372 1.00 84.81 82 PHE A N 1
ATOM 671 C CA . PHE A 1 82 ? -9.590 -7.330 15.573 1.00 84.81 82 PHE A CA 1
ATOM 672 C C . PHE A 1 82 ? -9.644 -6.035 16.399 1.00 84.81 82 PHE A C 1
ATOM 674 O O . PHE A 1 82 ? -9.747 -6.072 17.627 1.00 84.81 82 PHE A O 1
ATOM 681 N N . SER A 1 83 ? -9.620 -4.870 15.738 1.00 82.81 83 SER A N 1
ATOM 682 C CA . SER A 1 83 ? -9.727 -3.576 16.426 1.00 82.81 83 SER A CA 1
ATOM 683 C C . SER A 1 83 ? -11.077 -3.395 17.121 1.00 82.81 83 SER A C 1
ATOM 685 O O . SER A 1 83 ? -11.128 -2.830 18.214 1.00 82.81 83 SER A O 1
ATOM 687 N N . LEU A 1 84 ? -12.144 -3.904 16.502 1.00 84.38 84 LEU A N 1
ATOM 688 C CA . LEU A 1 84 ? -13.509 -3.832 16.991 1.00 84.38 84 LEU A CA 1
ATOM 689 C C . LEU A 1 84 ? -13.681 -4.696 18.239 1.00 84.38 84 LEU A C 1
ATOM 691 O O . LEU A 1 84 ? -14.062 -4.168 19.281 1.00 84.38 84 LEU A O 1
ATOM 695 N N . ASN A 1 85 ? -13.320 -5.982 18.164 1.00 84.88 85 ASN A N 1
ATOM 696 C CA . ASN A 1 85 ? -13.401 -6.901 19.305 1.00 84.88 85 ASN A CA 1
ATOM 697 C C . ASN A 1 85 ? -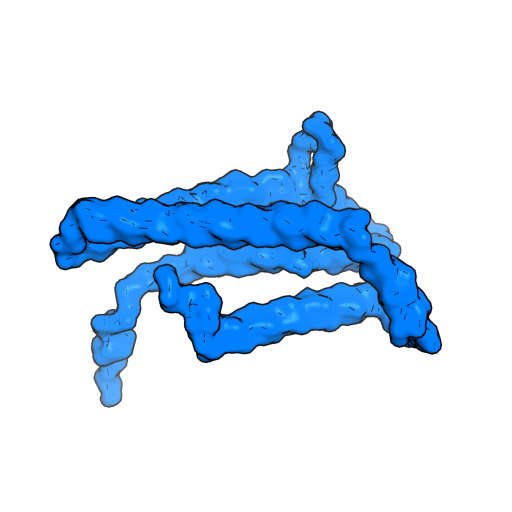12.675 -6.337 20.531 1.00 84.88 85 ASN A C 1
ATOM 699 O O . ASN A 1 85 ? -13.239 -6.261 21.616 1.00 84.88 85 ASN A O 1
ATOM 703 N N . LYS A 1 86 ? -11.478 -5.783 20.333 1.00 82.94 86 LYS A N 1
ATOM 704 C CA . LYS A 1 86 ? -10.689 -5.181 21.411 1.00 82.94 86 LYS A CA 1
ATOM 705 C C . LYS A 1 86 ? -11.306 -3.911 22.020 1.00 82.94 86 LYS A C 1
ATOM 707 O O . LYS A 1 86 ? -10.931 -3.502 23.121 1.00 82.94 86 LYS A O 1
ATOM 712 N N . ARG A 1 87 ? -12.156 -3.191 21.284 1.00 82.81 87 ARG A N 1
ATOM 713 C CA . ARG A 1 87 ? -12.897 -2.029 21.810 1.00 82.81 87 ARG A CA 1
ATOM 714 C C . ARG A 1 87 ? -14.138 -2.479 22.573 1.00 82.81 87 ARG A C 1
ATOM 716 O O . ARG A 1 87 ? -14.404 -1.945 23.644 1.00 82.81 87 ARG A O 1
ATOM 723 N N . LEU A 1 88 ? -14.818 -3.510 22.074 1.00 84.00 88 LEU A N 1
ATOM 724 C CA . LEU A 1 88 ? -15.945 -4.141 22.761 1.00 84.00 88 LEU A CA 1
ATOM 725 C C . LEU A 1 88 ? -15.519 -4.765 24.098 1.00 84.00 88 LEU A C 1
ATOM 727 O O . LEU A 1 88 ? -16.154 -4.503 25.112 1.00 84.00 88 LEU A O 1
ATOM 731 N N . GLU A 1 89 ? -14.399 -5.495 24.135 1.00 85.00 89 GLU A N 1
ATOM 732 C CA . GLU A 1 89 ? -13.816 -6.053 25.370 1.00 85.00 89 GLU A CA 1
ATOM 733 C C . GLU A 1 89 ? -13.453 -4.979 26.406 1.00 85.00 89 GLU A C 1
ATOM 735 O O . GLU A 1 89 ? -13.471 -5.235 27.607 1.00 85.00 89 GLU A O 1
ATOM 740 N N . ARG A 1 90 ? -13.134 -3.762 25.951 1.00 83.25 90 ARG A N 1
ATOM 741 C CA . ARG A 1 90 ? -12.849 -2.612 26.821 1.00 83.25 90 ARG A CA 1
ATOM 742 C C . ARG A 1 90 ? -14.104 -1.894 27.322 1.00 83.25 90 ARG A C 1
ATOM 744 O O . ARG A 1 90 ? -13.976 -0.978 28.129 1.00 83.25 90 ARG A O 1
ATOM 751 N N . GLY A 1 91 ? -15.290 -2.310 26.878 1.00 83.88 91 GLY A N 1
ATOM 752 C CA . GLY A 1 91 ? -16.560 -1.690 27.250 1.00 83.88 91 GLY A CA 1
ATOM 753 C C . GLY A 1 91 ? -16.827 -0.353 26.555 1.00 83.88 91 GLY A C 1
ATOM 754 O O . GLY A 1 91 ? -17.648 0.422 27.044 1.00 83.88 91 GLY A O 1
ATOM 755 N N . ASP A 1 92 ? -16.150 -0.059 25.436 1.00 84.06 92 ASP A N 1
ATOM 756 C CA . ASP A 1 92 ? -16.428 1.149 24.650 1.00 84.06 92 ASP A CA 1
ATOM 757 C C . ASP A 1 92 ? -17.895 1.152 24.184 1.00 84.06 92 ASP A C 1
ATOM 759 O O . ASP A 1 92 ? -18.421 0.138 23.716 1.00 84.06 92 ASP A O 1
ATOM 763 N N . SER A 1 93 ? -18.559 2.311 24.240 1.00 84.62 93 SER A N 1
ATOM 764 C CA . SER A 1 93 ? -19.932 2.427 23.747 1.00 84.62 93 SER A CA 1
ATOM 765 C C . SER A 1 93 ? -20.000 2.269 22.221 1.00 84.62 93 SER A C 1
ATOM 767 O O . SER A 1 93 ? -19.206 2.845 21.468 1.00 84.62 93 SER A O 1
ATOM 769 N N . LEU A 1 94 ? -20.999 1.520 21.740 1.00 79.12 94 LEU A N 1
ATOM 770 C CA . LEU A 1 94 ? -21.228 1.299 20.304 1.00 79.12 94 LEU A CA 1
ATOM 771 C C . LEU A 1 94 ? -21.454 2.610 19.533 1.00 79.12 94 LEU A C 1
ATOM 773 O O . LEU A 1 94 ? -21.043 2.747 18.383 1.00 79.12 94 LEU A O 1
ATOM 777 N N . THR A 1 95 ? -22.052 3.610 20.181 1.00 79.94 95 THR A N 1
ATOM 778 C CA . THR A 1 95 ? -22.260 4.947 19.610 1.00 79.94 95 THR A CA 1
ATOM 779 C C . THR A 1 95 ? -20.946 5.703 19.404 1.00 79.94 95 THR A C 1
ATOM 781 O O . THR A 1 95 ? -20.744 6.293 18.342 1.00 79.94 95 THR A O 1
ATOM 784 N N . ALA A 1 96 ? -20.013 5.638 20.361 1.00 81.12 96 ALA A N 1
ATOM 785 C CA . ALA A 1 96 ? -18.684 6.235 20.211 1.00 81.12 96 ALA A CA 1
ATOM 786 C C . ALA A 1 96 ? -17.840 5.508 19.150 1.00 81.12 96 ALA A C 1
ATOM 788 O O . ALA A 1 96 ? -17.036 6.120 18.444 1.00 81.12 96 ALA A O 1
ATOM 789 N N . LEU A 1 97 ? -18.030 4.197 19.005 1.00 82.31 97 LEU A N 1
ATOM 790 C CA . LEU A 1 97 ? -17.408 3.402 17.952 1.00 82.31 97 LEU A CA 1
ATOM 791 C C . LEU A 1 97 ? -17.899 3.814 16.556 1.00 82.31 97 LEU A C 1
ATOM 793 O O . LEU A 1 97 ? -17.066 4.087 15.691 1.00 82.31 97 LEU A O 1
ATOM 797 N N . HIS A 1 98 ? -19.215 3.907 16.344 1.00 83.69 98 HIS A N 1
ATOM 798 C CA . HIS A 1 98 ? -19.787 4.327 15.060 1.00 83.69 98 HIS A CA 1
ATOM 799 C C . HIS A 1 98 ? -19.343 5.739 14.668 1.00 83.69 98 HIS A C 1
ATOM 801 O O . HIS A 1 98 ? -18.906 5.943 13.536 1.00 83.69 98 HIS A O 1
ATOM 807 N N . GLY A 1 99 ? -19.375 6.692 15.608 1.00 85.62 99 GLY A N 1
ATOM 808 C CA . GLY A 1 99 ? -18.914 8.060 15.354 1.00 85.62 99 GLY A CA 1
ATOM 809 C C . GLY A 1 99 ? -17.456 8.110 14.890 1.00 85.62 99 GLY A C 1
ATOM 810 O O . GLY A 1 99 ? -17.132 8.810 13.933 1.00 85.62 99 GLY A O 1
ATOM 811 N N . HIS A 1 100 ? -16.591 7.296 15.497 1.00 83.88 100 HIS A N 1
ATOM 812 C CA . HIS A 1 100 ? -15.185 7.215 15.108 1.00 83.88 100 HIS A CA 1
ATOM 813 C C . HIS A 1 100 ? -14.993 6.616 13.703 1.00 83.88 100 HIS A C 1
ATOM 815 O O . HIS A 1 100 ? -14.191 7.123 12.922 1.00 83.88 100 HIS A O 1
ATOM 821 N N . VAL A 1 101 ? -15.744 5.567 13.346 1.00 86.75 101 VAL A N 1
ATOM 822 C CA . VAL A 1 101 ? -15.686 4.969 11.998 1.00 86.75 101 VAL A CA 1
ATOM 823 C C . VAL A 1 101 ? -16.154 5.967 10.938 1.00 86.75 101 VAL A C 1
ATOM 825 O O . VAL A 1 101 ? -15.468 6.150 9.933 1.00 86.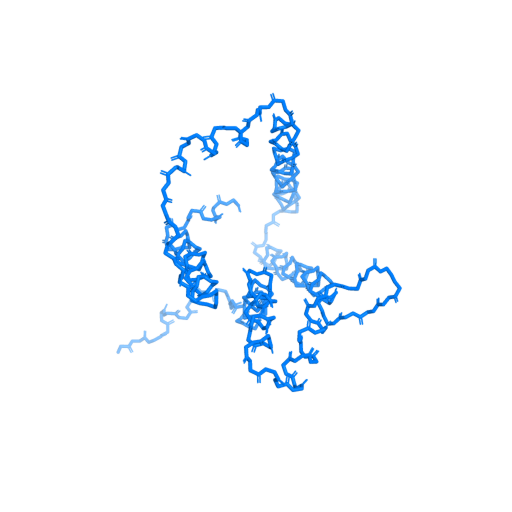75 101 VAL A O 1
ATOM 828 N N . VAL A 1 102 ? -17.270 6.660 11.181 1.00 89.25 102 VAL A N 1
ATOM 829 C CA . VAL A 1 102 ? -17.804 7.681 10.266 1.00 89.25 102 VAL A CA 1
ATOM 830 C C . VAL A 1 102 ? -16.819 8.832 10.095 1.00 89.25 102 VAL A C 1
ATOM 832 O O . VAL A 1 102 ? -16.552 9.235 8.967 1.00 89.25 102 VAL A O 1
ATOM 835 N N . GLN A 1 103 ? -16.220 9.325 11.182 1.00 87.81 103 GLN A N 1
ATOM 836 C CA . GLN A 1 103 ? -15.219 10.390 11.117 1.00 87.81 103 GLN A CA 1
ATOM 837 C C . GLN A 1 103 ? -14.025 9.995 10.238 1.00 87.81 103 GLN A C 1
ATOM 839 O O . GLN A 1 103 ? -13.588 10.786 9.401 1.00 87.81 103 GLN A O 1
ATOM 844 N N . ARG A 1 104 ? -13.510 8.767 10.389 1.00 86.56 104 ARG A N 1
ATOM 845 C CA . ARG A 1 104 ? -12.404 8.276 9.553 1.00 86.56 104 ARG A CA 1
ATOM 846 C C . ARG A 1 104 ? -12.827 8.097 8.099 1.00 86.56 104 ARG A C 1
ATOM 848 O O . ARG A 1 104 ? -12.076 8.488 7.211 1.00 86.56 104 ARG A O 1
ATOM 855 N N . GLY A 1 105 ? -14.027 7.571 7.856 1.00 87.81 105 GLY A N 1
ATOM 856 C CA . GLY A 1 105 ? -14.593 7.460 6.511 1.00 87.81 105 GLY A CA 1
ATOM 857 C C . GLY A 1 105 ? -14.703 8.820 5.819 1.00 87.81 105 GLY A C 1
ATOM 858 O O . GLY A 1 105 ? -14.210 8.983 4.708 1.00 87.81 105 GLY A O 1
ATOM 859 N N . LEU A 1 106 ? -15.258 9.823 6.503 1.00 91.19 106 LEU A N 1
ATOM 860 C CA . LEU A 1 106 ? -15.375 11.190 5.988 1.00 91.19 106 LEU A CA 1
ATOM 861 C C . LEU A 1 106 ? -14.011 11.826 5.711 1.00 91.19 106 LEU A C 1
ATOM 863 O O . LEU A 1 106 ? -13.848 12.479 4.685 1.00 91.19 106 LEU A O 1
ATOM 867 N N . LEU A 1 107 ? -13.025 11.615 6.587 1.00 89.00 107 LEU A N 1
ATOM 868 C CA . LEU A 1 107 ? -11.670 12.117 6.367 1.00 89.00 107 LEU A CA 1
ATOM 869 C C . LEU A 1 107 ? -11.038 11.501 5.111 1.00 89.00 107 LEU A C 1
ATOM 871 O O . LEU A 1 107 ? -10.434 12.221 4.322 1.00 89.00 107 LEU A O 1
ATOM 875 N N . LEU A 1 108 ? -11.198 10.191 4.898 1.00 85.88 108 LEU A N 1
ATOM 876 C CA . LEU A 1 108 ? -10.696 9.513 3.699 1.00 85.88 108 LEU A CA 1
ATOM 877 C C . LEU A 1 108 ? -11.393 10.012 2.427 1.00 85.88 108 LEU A C 1
ATOM 879 O O . LEU A 1 108 ? -10.721 10.263 1.429 1.00 85.88 108 LEU A O 1
ATOM 883 N N . VAL A 1 109 ? -12.713 10.225 2.474 1.00 90.31 109 VAL A N 1
ATOM 884 C CA . VAL A 1 109 ? -13.467 10.824 1.360 1.00 90.31 109 VAL A CA 1
ATOM 885 C C . VAL A 1 109 ? -12.972 12.240 1.070 1.00 90.31 109 VAL A C 1
ATOM 887 O O . VAL A 1 109 ? -12.722 12.572 -0.084 1.00 90.31 109 VAL A O 1
ATOM 890 N N . LEU A 1 110 ? -12.767 13.065 2.100 1.00 92.56 110 LEU A N 1
ATOM 891 C CA . LEU A 1 110 ? -12.247 14.425 1.949 1.00 92.56 110 LEU A CA 1
ATOM 892 C C . LEU A 1 110 ? -10.851 14.426 1.311 1.00 92.56 110 LEU A C 1
ATOM 894 O O . LEU A 1 110 ? -10.608 15.188 0.379 1.00 92.56 110 LEU A O 1
ATOM 898 N N . LEU A 1 111 ? -9.950 13.555 1.774 1.00 88.00 111 LEU A N 1
ATOM 899 C CA . LEU A 1 111 ? -8.615 13.397 1.190 1.00 88.00 111 LEU A CA 1
ATOM 900 C C . LEU A 1 111 ? -8.688 12.968 -0.284 1.00 88.00 111 LEU A C 1
ATOM 902 O O . LEU A 1 111 ? -7.955 13.510 -1.109 1.00 88.00 111 LEU A O 1
ATOM 906 N N . GLY A 1 112 ? -9.604 12.057 -0.627 1.00 87.69 112 GLY A N 1
ATOM 907 C CA . GLY A 1 112 ? -9.872 11.673 -2.016 1.00 87.69 112 GLY A CA 1
ATOM 908 C C . GLY A 1 112 ? -10.437 12.819 -2.863 1.00 87.69 112 GLY A C 1
ATOM 909 O O . GLY A 1 112 ? -10.048 12.993 -4.012 1.00 87.69 112 GLY A O 1
ATOM 910 N N . MET A 1 113 ? -11.303 13.667 -2.308 1.00 91.69 113 MET A N 1
ATOM 911 C CA . MET A 1 113 ? -11.793 14.850 -3.026 1.00 91.69 113 MET A CA 1
ATOM 912 C C . MET A 1 113 ? -10.684 15.878 -3.269 1.00 91.69 113 MET A C 1
ATOM 914 O O . MET A 1 113 ? -10.641 16.484 -4.337 1.00 91.69 113 MET A O 1
ATOM 918 N N . ILE A 1 114 ? -9.762 16.052 -2.316 1.00 93.56 114 ILE A N 1
ATOM 919 C CA . ILE A 1 114 ? -8.598 16.933 -2.482 1.00 93.56 114 ILE A CA 1
ATOM 920 C C . ILE A 1 114 ? -7.701 16.433 -3.620 1.00 93.56 114 ILE A C 1
ATOM 922 O O . ILE A 1 114 ? -7.249 17.246 -4.424 1.00 93.56 114 ILE A O 1
ATOM 926 N N . SER A 1 115 ? -7.458 15.122 -3.732 1.00 87.31 115 SER A N 1
ATOM 927 C CA . SER A 1 115 ? -6.634 14.590 -4.825 1.00 87.31 115 SER A CA 1
ATOM 928 C C . SER A 1 115 ? -7.286 14.802 -6.194 1.00 87.31 115 SER A C 1
ATOM 930 O O . SER A 1 115 ? -6.612 15.255 -7.119 1.00 87.31 115 SER A O 1
ATOM 932 N N . VAL A 1 116 ? -8.600 14.573 -6.312 1.00 90.19 116 VAL A N 1
ATOM 933 C CA . VAL A 1 116 ? -9.367 14.860 -7.538 1.00 90.19 116 VAL A CA 1
ATOM 934 C C . VAL A 1 116 ? -9.323 16.350 -7.876 1.00 90.19 116 VAL A C 1
ATOM 936 O O . VAL A 1 116 ? -9.094 16.719 -9.026 1.00 90.19 116 VAL A O 1
ATOM 939 N N . PHE A 1 117 ? -9.489 17.216 -6.876 1.00 91.56 117 PHE A N 1
ATOM 940 C CA . PHE A 1 117 ? -9.399 18.660 -7.062 1.00 91.56 117 PHE A CA 1
ATOM 941 C C . PHE A 1 117 ? -8.020 19.087 -7.583 1.00 91.56 117 PHE A C 1
ATOM 943 O O . PHE A 1 117 ? -7.950 19.845 -8.546 1.00 91.56 117 PHE A O 1
ATOM 950 N N . ILE A 1 118 ? -6.929 18.575 -6.998 1.00 89.00 118 ILE A N 1
ATOM 951 C CA . ILE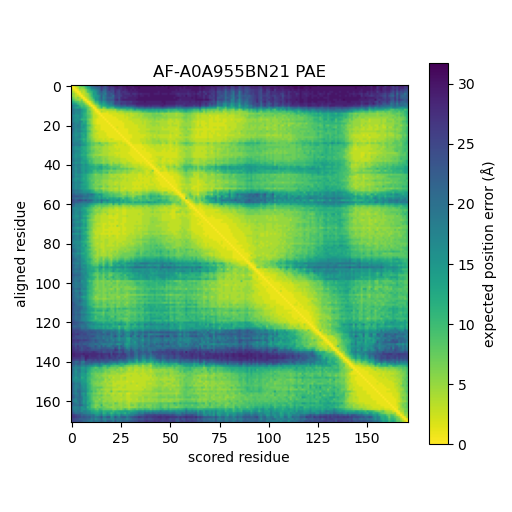 A 1 118 ? -5.559 18.854 -7.458 1.00 89.00 118 ILE A CA 1
ATOM 952 C C . ILE A 1 118 ? -5.367 18.386 -8.904 1.00 89.00 118 ILE A C 1
ATOM 954 O O . ILE A 1 118 ? -4.833 19.141 -9.713 1.00 89.00 118 ILE A O 1
ATOM 958 N N . TYR A 1 119 ? -5.825 17.176 -9.236 1.00 86.62 119 TYR A N 1
ATOM 959 C CA . TYR A 1 119 ? -5.724 16.626 -10.589 1.00 86.62 119 TYR A CA 1
ATOM 960 C C . TYR A 1 119 ? -6.431 17.514 -11.624 1.00 86.62 119 TYR A C 1
ATOM 962 O O . TYR A 1 119 ? -5.843 17.869 -12.643 1.00 86.62 119 TYR A O 1
ATOM 970 N N . ILE A 1 120 ? -7.660 17.952 -11.334 1.00 89.12 120 ILE A N 1
ATOM 971 C CA . ILE A 1 120 ? -8.412 18.853 -12.220 1.00 89.12 120 ILE A CA 1
ATOM 972 C C . ILE A 1 120 ? -7.747 20.236 -12.290 1.00 89.12 120 ILE A C 1
ATOM 974 O O . ILE A 1 120 ? -7.636 20.814 -13.368 1.00 89.12 120 ILE A O 1
ATOM 978 N N . ALA A 1 121 ? -7.259 20.771 -11.168 1.00 86.00 121 ALA A N 1
ATOM 979 C CA . ALA A 1 121 ? -6.594 22.074 -11.127 1.00 86.00 121 ALA A CA 1
ATOM 980 C C . ALA A 1 121 ? -5.306 22.106 -11.971 1.00 86.00 121 ALA A C 1
ATOM 982 O O . ALA A 1 121 ? -5.023 23.110 -12.627 1.00 86.00 121 ALA A O 1
ATOM 983 N N . GLN A 1 122 ? -4.551 21.002 -12.009 1.00 80.19 122 GLN A N 1
ATOM 984 C CA . GLN A 1 122 ? -3.361 20.862 -12.854 1.00 80.19 122 GLN A CA 1
ATOM 985 C C . GLN A 1 122 ? -3.671 20.954 -14.354 1.00 80.19 122 GLN A C 1
ATOM 987 O O . GLN A 1 122 ? -2.796 21.344 -15.118 1.00 80.19 122 GLN A O 1
ATOM 992 N N . GLN A 1 123 ? -4.901 20.670 -14.793 1.00 79.81 123 GLN A N 1
ATOM 993 C CA . GLN A 1 123 ? -5.288 20.820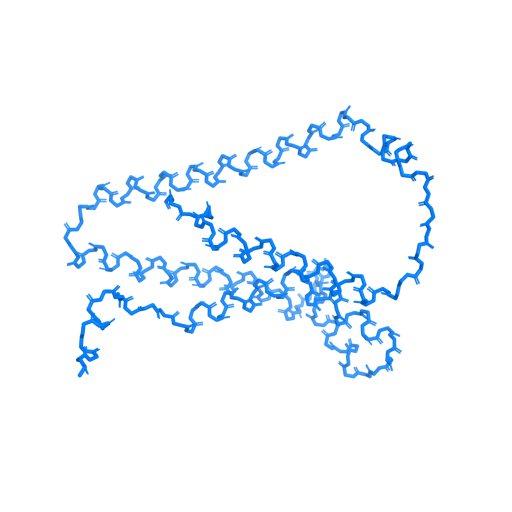 -16.199 1.00 79.81 123 GLN A CA 1
ATOM 994 C C . GLN A 1 123 ? -5.372 22.293 -16.642 1.00 79.81 123 GLN A C 1
ATOM 996 O O . GLN A 1 123 ? -5.247 22.588 -17.829 1.00 79.81 123 GLN A O 1
ATOM 1001 N N . PHE A 1 124 ? -5.545 23.222 -15.697 1.00 82.81 124 PHE A N 1
ATOM 1002 C CA . PHE A 1 124 ? -5.609 24.662 -15.965 1.00 82.81 124 PHE A CA 1
ATOM 1003 C C . PHE A 1 124 ? -4.262 25.373 -15.793 1.00 82.81 124 PHE A C 1
ATOM 1005 O O . PHE A 1 124 ? -4.081 26.474 -16.311 1.00 82.81 124 PHE A O 1
ATOM 1012 N N . ILE A 1 125 ? -3.313 24.768 -15.074 1.00 78.31 125 ILE A N 1
ATOM 1013 C CA . ILE A 1 125 ? -1.997 25.352 -14.806 1.00 78.31 125 ILE A CA 1
ATOM 1014 C C . ILE A 1 125 ? -0.962 24.625 -15.667 1.00 78.31 125 ILE A C 1
ATOM 1016 O O . ILE A 1 125 ? -0.719 23.436 -15.482 1.00 78.31 125 ILE A O 1
ATOM 1020 N N . ALA A 1 126 ? -0.306 25.342 -16.582 1.00 71.06 126 ALA A N 1
ATOM 1021 C CA . ALA A 1 126 ? 0.719 24.798 -17.475 1.00 71.06 126 ALA A CA 1
ATOM 1022 C C . ALA A 1 126 ? 2.054 24.516 -16.747 1.00 71.06 126 ALA A C 1
ATOM 1024 O O . ALA A 1 126 ? 3.109 25.043 -17.097 1.00 71.06 126 ALA A O 1
ATOM 1025 N N . PHE A 1 127 ? 2.024 23.667 -15.716 1.00 67.19 127 PHE A N 1
ATOM 1026 C CA . PHE A 1 127 ? 3.205 23.277 -14.938 1.00 67.19 127 PHE A CA 1
ATOM 1027 C C . PHE A 1 127 ? 4.309 22.674 -15.813 1.00 67.19 127 PHE A C 1
ATOM 1029 O O . PHE A 1 127 ? 5.484 22.876 -15.520 1.00 67.19 127 PHE A O 1
ATOM 1036 N N . ARG A 1 128 ? 3.935 22.004 -16.913 1.00 62.62 128 ARG A N 1
ATOM 1037 C CA . ARG A 1 128 ? 4.864 21.416 -17.889 1.00 62.62 128 ARG A CA 1
ATOM 1038 C C . ARG A 1 128 ? 5.869 22.441 -18.420 1.00 62.62 128 ARG A C 1
ATOM 1040 O O . ARG A 1 128 ? 7.056 22.140 -18.505 1.00 62.62 128 ARG A O 1
ATOM 1047 N N . ASP A 1 129 ? 5.416 23.657 -18.705 1.00 68.69 129 ASP A N 1
ATOM 1048 C CA . ASP A 1 129 ? 6.260 24.695 -19.301 1.00 68.69 129 ASP A CA 1
ATOM 1049 C C . ASP A 1 129 ? 7.216 25.302 -18.259 1.00 68.69 129 ASP A C 1
ATOM 1051 O O . ASP A 1 129 ? 8.369 25.605 -18.558 1.00 68.69 129 ASP A O 1
ATOM 1055 N N . ILE A 1 130 ? 6.776 25.383 -16.999 1.00 68.12 130 ILE A N 1
ATOM 1056 C CA . ILE A 1 130 ? 7.593 25.842 -15.865 1.00 68.12 130 ILE A CA 1
ATOM 1057 C C . ILE A 1 130 ? 8.704 24.831 -15.557 1.00 68.12 130 ILE A C 1
ATOM 1059 O O . ILE A 1 130 ? 9.836 25.223 -15.282 1.00 68.12 130 ILE A O 1
ATOM 1063 N N . THR A 1 131 ? 8.415 23.529 -15.632 1.00 68.00 131 THR A N 1
ATOM 1064 C CA . THR A 1 131 ? 9.406 22.474 -15.374 1.00 68.00 131 THR A CA 1
ATOM 1065 C C . THR A 1 131 ? 10.523 22.468 -16.417 1.00 68.00 131 THR A C 1
ATOM 1067 O O . THR A 1 131 ? 11.689 22.361 -16.047 1.00 68.00 131 THR A O 1
ATOM 1070 N N . HIS A 1 132 ? 10.196 22.652 -17.701 1.00 65.25 132 HIS A N 1
ATOM 1071 C CA . HIS A 1 132 ? 11.202 22.756 -18.765 1.00 65.25 132 HIS A CA 1
ATOM 1072 C C . HIS A 1 132 ? 12.023 24.056 -18.702 1.00 65.25 132 HIS A C 1
ATOM 1074 O O . HIS A 1 132 ? 13.168 24.069 -19.150 1.00 65.25 132 HIS A O 1
ATOM 1080 N N . LEU A 1 133 ? 11.469 25.129 -18.126 1.00 70.88 133 LEU A N 1
ATOM 1081 C CA . LEU A 1 133 ? 12.172 26.396 -17.904 1.00 70.88 133 LEU A CA 1
ATOM 1082 C C . LEU A 1 133 ? 13.122 26.345 -16.693 1.00 70.88 133 LEU A C 1
ATOM 1084 O O . LEU A 1 133 ? 14.189 26.951 -16.727 1.00 70.88 133 LEU A O 1
ATOM 1088 N N . LEU A 1 134 ? 12.740 25.638 -15.623 1.00 69.75 134 LEU A N 1
ATOM 1089 C CA . LEU A 1 134 ? 13.527 25.525 -14.386 1.00 69.75 134 LEU A CA 1
ATOM 1090 C C . LEU A 1 134 ? 14.589 24.419 -14.418 1.00 69.75 134 LEU A C 1
ATOM 1092 O O . LEU A 1 134 ? 15.583 24.526 -13.706 1.00 69.75 134 LEU A O 1
ATOM 1096 N N . LEU A 1 135 ? 14.399 23.366 -15.214 1.00 71.00 135 LEU A N 1
ATOM 1097 C CA . LEU A 1 135 ? 15.334 22.244 -15.325 1.00 71.00 135 LEU A CA 1
ATOM 1098 C C . LEU A 1 135 ? 16.076 22.312 -16.663 1.00 71.00 135 LEU A C 1
ATOM 1100 O O . LEU A 1 135 ? 15.896 21.473 -17.542 1.00 71.00 135 LEU A O 1
ATOM 1104 N N . HIS A 1 136 ? 16.892 23.354 -16.811 1.00 63.19 136 HIS A N 1
ATOM 1105 C CA . HIS A 1 136 ? 17.812 23.534 -17.931 1.00 63.19 136 HIS A CA 1
ATOM 1106 C C . HIS A 1 136 ? 19.234 23.118 -17.526 1.00 63.19 136 HIS A C 1
ATOM 1108 O O . HIS A 1 136 ? 20.131 23.943 -17.620 1.00 63.19 136 HIS A O 1
ATOM 1114 N N . ASP A 1 137 ? 19.455 21.902 -17.008 1.00 57.16 137 ASP A N 1
ATOM 1115 C CA . ASP A 1 137 ? 20.815 21.340 -17.013 1.00 57.16 137 ASP A CA 1
ATOM 1116 C C . ASP A 1 137 ? 20.899 19.824 -16.769 1.00 57.16 137 ASP A C 1
ATOM 1118 O O . ASP A 1 137 ? 19.971 19.173 -16.293 1.00 57.16 137 ASP A O 1
ATOM 1122 N N . GLU A 1 138 ? 22.062 19.316 -17.154 1.00 55.41 138 GLU A N 1
ATOM 1123 C CA . GLU A 1 138 ? 22.450 18.029 -17.693 1.00 55.41 138 GLU A CA 1
ATOM 1124 C C . GLU A 1 138 ? 22.168 16.722 -16.944 1.00 55.41 138 GLU A C 1
ATOM 1126 O O . GLU A 1 138 ? 22.234 16.550 -15.726 1.00 55.41 138 GLU A O 1
ATOM 1131 N N . GLN A 1 139 ? 22.009 15.729 -17.819 1.00 58.22 139 GLN A N 1
ATOM 1132 C CA . GLN A 1 139 ? 22.038 14.299 -17.599 1.00 58.22 139 GLN A CA 1
ATOM 1133 C C . GLN A 1 139 ? 23.322 13.828 -16.905 1.00 58.22 139 GLN A C 1
ATOM 1135 O O . GLN A 1 139 ? 24.305 13.461 -17.553 1.00 58.22 139 GLN A O 1
ATOM 1140 N N . MET A 1 140 ? 23.260 13.624 -15.594 1.00 53.91 140 MET A N 1
ATOM 1141 C CA . MET A 1 140 ? 24.029 12.526 -15.022 1.00 53.91 140 MET A CA 1
ATOM 1142 C C . MET A 1 140 ? 23.342 11.224 -15.463 1.00 53.91 140 MET A C 1
ATOM 1144 O O . MET A 1 140 ? 22.289 10.863 -14.939 1.00 53.91 140 MET A O 1
ATOM 1148 N N . LYS A 1 141 ? 23.897 10.535 -16.472 1.00 64.75 141 LYS A N 1
ATOM 1149 C CA . LYS A 1 141 ? 23.443 9.203 -16.928 1.00 64.75 141 LYS A CA 1
ATOM 1150 C C . LYS A 1 141 ? 23.787 8.141 -15.883 1.00 64.75 141 LYS A C 1
ATOM 1152 O O . LYS A 1 141 ? 24.624 7.268 -16.100 1.00 64.75 141 LYS A O 1
ATOM 1157 N N . LEU A 1 142 ? 23.189 8.265 -14.707 1.00 67.44 142 LEU A N 1
ATOM 1158 C CA . LEU A 1 142 ? 23.309 7.285 -13.647 1.00 67.44 142 LEU A CA 1
ATOM 1159 C C . LEU A 1 142 ? 22.544 6.028 -14.068 1.00 67.44 142 LEU A C 1
ATOM 1161 O O . LEU A 1 142 ? 21.520 6.117 -14.746 1.00 67.44 142 LEU A O 1
ATOM 1165 N N . HIS A 1 143 ? 23.060 4.853 -13.708 1.00 77.75 143 HIS A N 1
ATOM 1166 C CA . HIS A 1 143 ? 22.442 3.591 -14.101 1.00 77.75 143 HIS A CA 1
ATOM 1167 C C . HIS A 1 143 ? 20.965 3.568 -13.646 1.00 77.75 143 HIS A C 1
ATOM 1169 O O . HIS A 1 143 ? 20.721 3.790 -12.458 1.00 77.75 143 HIS A O 1
ATOM 1175 N N . PRO A 1 144 ? 19.983 3.286 -14.522 1.00 81.75 144 PRO A N 1
ATOM 1176 C CA . PRO A 1 144 ? 18.555 3.322 -14.188 1.00 81.75 144 PRO A CA 1
ATOM 1177 C C . PRO A 1 144 ? 18.184 2.544 -12.918 1.00 81.75 144 PRO A C 1
ATOM 1179 O O . PRO A 1 144 ? 17.465 3.066 -12.072 1.00 81.75 144 PRO A O 1
ATOM 1182 N N . LEU A 1 145 ? 18.766 1.353 -12.707 1.00 83.44 145 LEU A N 1
ATOM 1183 C CA . LEU A 1 145 ? 18.583 0.599 -11.451 1.00 83.44 145 LEU A CA 1
ATOM 1184 C C . LEU A 1 145 ? 19.018 1.375 -10.202 1.00 83.44 145 LEU A C 1
ATOM 1186 O O . LEU A 1 145 ? 18.384 1.267 -9.157 1.00 83.44 145 LEU A O 1
ATOM 1190 N N . PHE A 1 146 ? 20.107 2.139 -10.287 1.00 86.44 146 PHE A N 1
ATOM 1191 C CA . PHE A 1 146 ? 20.596 2.922 -9.158 1.00 86.44 146 PHE A CA 1
ATOM 1192 C C . PHE A 1 146 ? 19.648 4.082 -8.844 1.00 86.44 146 PHE A C 1
ATOM 1194 O O . PHE A 1 146 ? 19.398 4.366 -7.675 1.00 86.44 146 PHE A O 1
ATOM 1201 N N . ILE A 1 147 ? 19.084 4.720 -9.875 1.00 84.69 147 ILE A N 1
ATOM 1202 C CA . ILE A 1 147 ? 18.084 5.779 -9.706 1.00 84.69 147 ILE A CA 1
ATOM 1203 C C . ILE A 1 147 ? 16.834 5.212 -9.024 1.00 84.69 147 ILE A C 1
ATOM 1205 O O . ILE A 1 147 ? 16.394 5.773 -8.023 1.00 84.69 147 ILE A O 1
ATOM 1209 N N . GLU A 1 148 ? 16.309 4.075 -9.491 1.00 85.38 148 GLU A N 1
ATOM 1210 C CA . GLU A 1 148 ? 15.155 3.421 -8.856 1.00 85.38 148 GLU A CA 1
ATOM 1211 C C . GLU A 1 148 ? 15.445 3.022 -7.407 1.00 85.38 148 GLU A C 1
ATOM 1213 O O . GLU A 1 148 ? 14.637 3.292 -6.521 1.00 85.38 148 GLU A O 1
ATOM 1218 N N . LEU A 1 149 ? 16.622 2.453 -7.129 1.00 88.75 149 LEU A N 1
ATOM 1219 C CA . LEU A 1 149 ? 17.012 2.075 -5.772 1.00 88.75 149 LEU A CA 1
ATOM 1220 C C . LEU A 1 149 ? 17.132 3.298 -4.854 1.00 88.75 149 LEU A C 1
ATOM 1222 O O . LEU A 1 149 ? 16.688 3.254 -3.706 1.00 88.75 149 LEU A O 1
ATOM 1226 N N . MET A 1 150 ? 17.672 4.409 -5.358 1.00 87.50 150 MET A N 1
ATOM 1227 C CA . MET A 1 150 ? 17.761 5.672 -4.626 1.00 87.50 150 MET A CA 1
ATOM 1228 C C . MET A 1 150 ? 16.377 6.283 -4.378 1.00 87.50 150 MET A C 1
ATOM 1230 O O . MET A 1 150 ? 16.095 6.722 -3.263 1.00 87.50 150 MET A O 1
ATOM 1234 N N . MET A 1 151 ? 15.487 6.277 -5.374 1.00 87.19 151 MET A N 1
ATOM 1235 C CA . MET A 1 151 ? 14.107 6.745 -5.218 1.00 87.19 151 MET A CA 1
ATOM 1236 C C . MET A 1 151 ? 13.331 5.883 -4.226 1.00 87.19 151 MET A C 1
ATOM 1238 O O . MET A 1 151 ? 12.633 6.413 -3.361 1.00 87.19 151 MET A O 1
ATOM 1242 N N . PHE A 1 152 ? 13.474 4.562 -4.306 1.00 89.56 152 PHE A N 1
ATOM 1243 C CA . PHE A 1 152 ? 12.881 3.628 -3.361 1.00 89.56 152 PHE A CA 1
ATOM 1244 C C . PHE A 1 152 ? 13.403 3.874 -1.940 1.00 89.56 152 PHE A C 1
ATOM 1246 O O . PHE A 1 152 ? 12.604 4.020 -1.014 1.00 89.56 152 PHE A O 1
ATOM 1253 N N . ALA A 1 153 ? 14.721 4.018 -1.768 1.00 89.94 153 ALA A N 1
ATOM 1254 C CA . ALA A 1 153 ? 15.336 4.344 -0.485 1.00 89.94 153 ALA A CA 1
ATOM 1255 C C . ALA A 1 153 ? 14.852 5.695 0.058 1.00 89.94 153 ALA A C 1
ATOM 1257 O O . ALA A 1 153 ? 14.580 5.811 1.249 1.00 89.94 153 ALA A O 1
ATOM 1258 N N . MET A 1 154 ? 14.677 6.702 -0.802 1.00 90.00 154 MET A N 1
ATOM 1259 C CA . MET A 1 154 ? 14.137 8.006 -0.422 1.00 90.00 154 MET A CA 1
ATOM 1260 C C . MET A 1 154 ? 12.681 7.904 0.043 1.00 90.00 154 MET A C 1
ATOM 1262 O O . MET A 1 154 ? 12.353 8.425 1.109 1.00 90.00 154 MET A O 1
ATOM 1266 N N . LYS A 1 155 ? 11.816 7.200 -0.706 1.00 89.50 155 LYS A N 1
ATOM 1267 C CA . LYS A 1 155 ? 10.427 6.923 -0.297 1.00 89.50 155 LYS A CA 1
ATOM 1268 C C . LYS A 1 155 ? 10.409 6.222 1.064 1.00 89.50 155 LYS A C 1
ATOM 1270 O O . LYS A 1 155 ? 9.686 6.642 1.964 1.00 89.50 155 LYS A O 1
ATOM 1275 N N . TRP A 1 156 ? 11.251 5.208 1.246 1.00 87.69 156 TRP A N 1
ATOM 1276 C CA . TRP A 1 156 ? 11.360 4.464 2.500 1.00 87.69 156 TRP A CA 1
ATOM 1277 C C . TRP A 1 156 ? 11.887 5.296 3.663 1.00 87.69 156 TRP A C 1
ATOM 1279 O O . TRP A 1 156 ? 11.347 5.209 4.763 1.00 87.69 156 TRP A O 1
ATOM 1289 N N . LEU A 1 157 ? 12.902 6.128 3.440 1.00 89.25 157 LEU A N 1
ATOM 1290 C CA . LEU A 1 157 ? 13.463 7.009 4.460 1.00 89.25 157 LEU A CA 1
ATOM 1291 C C . LEU A 1 157 ? 12.450 8.076 4.866 1.00 89.25 157 LEU A C 1
ATOM 1293 O O . LEU A 1 157 ? 12.294 8.335 6.057 1.00 89.25 157 LEU A O 1
ATOM 1297 N N . LEU A 1 158 ? 11.715 8.645 3.907 1.00 88.38 158 LEU A N 1
ATOM 1298 C CA . LEU A 1 158 ? 10.611 9.559 4.183 1.00 88.38 158 LEU A CA 1
ATOM 1299 C C . LEU A 1 158 ? 9.536 8.871 5.031 1.00 88.38 158 LEU A C 1
ATOM 1301 O O . LEU A 1 158 ? 9.146 9.405 6.067 1.00 88.38 158 LEU A O 1
ATOM 1305 N N . LEU A 1 159 ? 9.093 7.671 4.646 1.00 84.12 159 LEU A N 1
ATOM 1306 C CA . LEU A 1 159 ? 8.111 6.902 5.416 1.00 84.12 159 LEU A CA 1
ATOM 1307 C C . LEU A 1 159 ? 8.623 6.570 6.823 1.00 84.12 159 LEU A C 1
ATOM 1309 O O . LEU A 1 159 ? 7.900 6.753 7.802 1.00 84.12 159 LEU A O 1
ATOM 1313 N N . TYR A 1 160 ? 9.884 6.155 6.948 1.00 85.44 160 TYR A N 1
ATOM 1314 C CA . TYR A 1 160 ? 10.526 5.887 8.231 1.00 85.44 160 TYR A CA 1
ATOM 1315 C C . TYR A 1 160 ? 10.633 7.150 9.094 1.00 85.44 160 TYR A C 1
ATOM 1317 O O . TYR A 1 160 ? 10.354 7.108 10.294 1.00 85.44 160 TYR A O 1
ATOM 1325 N N . TYR A 1 161 ? 10.972 8.293 8.497 1.00 87.88 161 TYR A N 1
ATOM 1326 C CA . TYR A 1 161 ? 11.006 9.587 9.169 1.00 87.88 161 TYR A CA 1
ATOM 1327 C C . TYR A 1 161 ? 9.614 9.983 9.677 1.00 87.88 161 TYR A C 1
ATOM 1329 O O . TYR A 1 161 ? 9.462 10.316 10.855 1.00 87.88 161 TYR A O 1
ATOM 1337 N N . LEU A 1 162 ? 8.586 9.895 8.826 1.00 84.06 162 LEU A N 1
ATOM 1338 C CA . LEU A 1 162 ? 7.195 10.191 9.186 1.00 84.06 162 LEU A CA 1
ATOM 1339 C C . LEU A 1 162 ? 6.683 9.257 10.291 1.00 84.06 162 LEU A C 1
ATOM 1341 O O . LEU A 1 162 ? 5.988 9.706 11.210 1.00 84.06 162 LEU A O 1
ATOM 1345 N N . TYR A 1 163 ? 7.075 7.981 10.241 1.00 78.94 163 TYR A N 1
ATOM 1346 C CA . TYR A 1 163 ? 6.822 6.998 11.289 1.00 78.94 163 TYR A CA 1
ATOM 1347 C C . TYR A 1 163 ? 7.485 7.402 12.613 1.00 78.94 163 TYR A C 1
ATOM 1349 O O . TYR A 1 163 ? 6.806 7.501 13.638 1.00 78.94 163 TYR A O 1
ATOM 1357 N N . CYS A 1 164 ? 8.784 7.715 12.597 1.00 80.50 164 CYS A N 1
ATOM 1358 C CA . CYS A 1 164 ? 9.532 8.145 13.782 1.00 80.50 164 CYS A CA 1
ATOM 1359 C C . CYS A 1 164 ? 8.949 9.418 14.403 1.00 80.50 164 CYS A C 1
ATOM 1361 O O . CYS A 1 164 ? 8.867 9.543 15.626 1.00 80.50 164 CYS A O 1
ATOM 1363 N N . LYS A 1 165 ? 8.500 10.358 13.566 1.00 81.81 165 LYS A N 1
ATOM 1364 C CA . LYS A 1 165 ? 7.872 11.609 14.002 1.00 81.81 165 LYS A CA 1
ATOM 1365 C C . LYS A 1 165 ? 6.415 11.447 14.443 1.00 81.81 165 LYS A C 1
ATOM 1367 O O . LYS A 1 165 ? 5.828 12.424 14.900 1.00 81.81 165 LYS A O 1
ATOM 1372 N N . LYS A 1 166 ? 5.832 10.243 14.351 1.00 70.56 166 LYS A N 1
ATOM 1373 C CA . LYS A 1 166 ? 4.421 9.951 14.675 1.00 70.56 166 LYS A CA 1
ATOM 1374 C C . LYS A 1 166 ? 3.427 10.873 13.954 1.00 70.56 166 LYS A C 1
ATOM 1376 O O . LYS A 1 166 ? 2.309 11.054 14.428 1.00 70.56 166 LYS A O 1
ATOM 1381 N N . ILE A 1 167 ? 3.833 11.438 12.816 1.00 69.12 167 ILE A N 1
ATOM 1382 C CA . ILE A 1 167 ? 2.996 12.336 12.010 1.00 69.12 167 ILE A CA 1
ATOM 1383 C C . ILE A 1 167 ? 1.879 11.532 11.348 1.00 69.12 167 ILE A C 1
ATOM 1385 O O . ILE A 1 167 ? 0.780 12.044 11.172 1.00 69.12 167 ILE A O 1
ATOM 1389 N N . PHE A 1 168 ? 2.152 10.263 11.022 1.00 54.50 168 PHE A N 1
ATOM 1390 C CA . PHE A 1 168 ? 1.293 9.519 10.117 1.00 54.50 168 PHE A CA 1
ATOM 1391 C C . PHE A 1 168 ? -0.117 9.286 10.672 1.00 54.50 168 PHE A C 1
ATOM 1393 O O . PHE A 1 168 ? -1.043 9.521 9.920 1.00 54.50 168 PHE A O 1
ATOM 1400 N N . PHE A 1 169 ? -0.340 8.953 11.954 1.00 49.78 169 PHE A N 1
ATOM 1401 C CA . PHE A 1 169 ? -1.711 8.852 12.494 1.00 49.78 169 PHE A CA 1
ATOM 1402 C C . PHE A 1 169 ? -1.774 8.976 14.030 1.00 49.78 169 PHE A C 1
ATOM 1404 O O . PHE A 1 169 ? -1.619 7.996 14.759 1.00 49.78 169 PHE A O 1
ATOM 1411 N N . ARG A 1 170 ? -2.091 10.178 14.530 1.00 35.78 170 ARG A N 1
ATOM 1412 C CA . ARG A 1 170 ? -3.028 10.345 15.659 1.00 35.78 170 ARG A CA 1
ATOM 1413 C C . ARG A 1 170 ? -4.365 10.831 15.086 1.00 35.78 170 ARG A C 1
ATOM 1415 O O . ARG A 1 170 ? -4.742 11.979 15.284 1.00 35.78 170 ARG A O 1
ATOM 1422 N N . VAL A 1 171 ? -5.033 9.969 14.326 1.00 40.34 171 VAL A N 1
ATOM 1423 C CA . VAL A 1 171 ? -6.466 10.082 14.016 1.00 40.34 171 VAL A CA 1
ATOM 1424 C C . VAL A 1 171 ? -7.099 8.750 14.337 1.00 40.34 171 VAL A C 1
ATOM 1426 O O . VAL A 1 171 ? -6.582 7.733 13.809 1.00 40.34 171 VAL A O 1
#

Mean predicted aligned error: 10.6 Å

Foldseek 3Di:
DDPPVVVPPDPDDPVVLVVVVVVLCVLVLFPLVLLVLVCVVPVDPVSVVVNVLSDDDPPPDHHVVVVSVVSVVVSVVVVVVVVVVVCVVVVNDPVVVVVVVVVVVVVVVVVVVVVVVVVVVVVVDPVVVVCCVVPPDDDPVDRSSVVSVVSSVVVVVVVVVCVVVVVPDPD